Protein AF-A0A2V9UX05-F1 (afdb_monomer_lite)

Structure (mmCIF, N/CA/C/O backbone):
data_AF-A0A2V9UX05-F1
#
_entry.id   AF-A0A2V9UX05-F1
#
loop_
_atom_site.group_PDB
_atom_site.id
_atom_site.type_symbol
_atom_site.label_atom_id
_atom_site.label_alt_id
_atom_site.label_comp_id
_atom_site.label_asym_id
_atom_site.label_entity_id
_atom_site.label_seq_id
_atom_site.pdbx_PDB_ins_code
_atom_site.Cartn_x
_atom_site.Cartn_y
_atom_site.Cartn_z
_atom_site.occupancy
_atom_site.B_iso_or_equiv
_atom_site.auth_seq_id
_atom_site.auth_comp_id
_atom_site.auth_asym_id
_atom_site.auth_atom_id
_atom_site.pdbx_PDB_model_num
ATOM 1 N N . ASP A 1 1 ? 8.427 -9.675 12.389 1.00 71.00 1 ASP A N 1
ATOM 2 C CA . ASP A 1 1 ? 7.830 -9.030 11.199 1.00 71.00 1 ASP A CA 1
ATOM 3 C C . ASP A 1 1 ? 8.802 -8.507 10.162 1.00 71.00 1 ASP A C 1
ATOM 5 O O . ASP A 1 1 ? 8.546 -8.713 8.982 1.00 71.00 1 ASP A O 1
ATOM 9 N N . LEU A 1 2 ? 9.871 -7.810 10.549 1.00 79.50 2 LEU A N 1
ATOM 10 C CA . LEU A 1 2 ? 10.832 -7.253 9.591 1.00 79.50 2 LEU A CA 1
ATOM 11 C C . LEU A 1 2 ? 11.904 -8.289 9.193 1.00 79.50 2 LEU A C 1
ATOM 13 O O . LEU A 1 2 ? 12.107 -9.267 9.906 1.00 79.50 2 LEU A O 1
ATOM 17 N N . ASN A 1 3 ? 12.589 -8.047 8.068 1.00 83.69 3 ASN A N 1
ATOM 18 C CA . ASN A 1 3 ? 13.625 -8.914 7.472 1.00 83.69 3 ASN A CA 1
ATOM 19 C C . ASN A 1 3 ? 13.139 -10.283 6.947 1.00 83.69 3 ASN A C 1
ATOM 21 O O . ASN A 1 3 ? 13.855 -11.278 6.970 1.00 83.69 3 ASN A O 1
ATOM 25 N N . GLN A 1 4 ? 11.907 -10.320 6.449 1.00 87.81 4 GLN A N 1
ATOM 26 C CA . GLN A 1 4 ? 11.309 -11.465 5.764 1.00 87.81 4 GLN A CA 1
ATOM 27 C C . GLN A 1 4 ? 10.379 -10.955 4.653 1.00 87.81 4 GLN A C 1
ATOM 29 O O . GLN A 1 4 ? 10.029 -9.767 4.648 1.00 87.81 4 GLN A O 1
ATOM 34 N N . PRO A 1 5 ? 9.951 -11.804 3.705 1.00 87.12 5 PRO A N 1
ATOM 35 C CA . PRO A 1 5 ? 8.986 -11.394 2.694 1.00 87.12 5 PRO A CA 1
ATOM 36 C C . PRO A 1 5 ? 7.691 -10.887 3.341 1.00 87.12 5 PRO A C 1
ATOM 38 O O . PRO A 1 5 ? 7.066 -11.590 4.131 1.00 87.12 5 PRO A O 1
ATOM 41 N N . TRP A 1 6 ? 7.249 -9.681 2.971 1.00 84.31 6 TRP A N 1
ATOM 42 C CA . TRP A 1 6 ? 6.080 -9.031 3.586 1.00 84.31 6 TRP A CA 1
ATOM 43 C C . TRP A 1 6 ? 4.788 -9.859 3.475 1.00 84.31 6 TRP A C 1
ATOM 45 O O . TRP A 1 6 ? 3.931 -9.807 4.347 1.00 84.31 6 TRP A O 1
ATOM 55 N N . GLY A 1 7 ? 4.648 -10.660 2.413 1.00 84.12 7 GLY A N 1
ATOM 56 C CA . GLY A 1 7 ? 3.507 -11.565 2.230 1.00 84.12 7 GLY A CA 1
ATOM 57 C C . GLY A 1 7 ? 3.510 -12.805 3.133 1.00 84.12 7 GLY A C 1
ATOM 58 O O . GLY A 1 7 ? 2.524 -13.528 3.136 1.00 84.12 7 GLY A O 1
ATOM 59 N N . SER A 1 8 ? 4.600 -13.057 3.860 1.00 88.62 8 SER A N 1
ATOM 60 C CA . SER A 1 8 ? 4.769 -14.195 4.776 1.00 88.62 8 SER A CA 1
ATOM 61 C C . SER A 1 8 ? 4.820 -13.766 6.247 1.00 88.62 8 SER A C 1
ATOM 63 O O . SER A 1 8 ? 5.025 -14.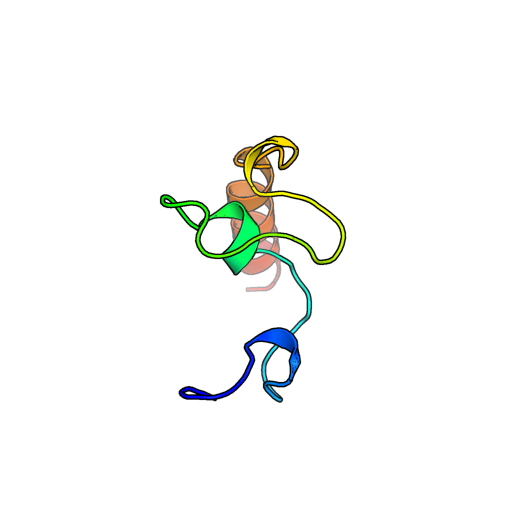603 7.117 1.00 88.62 8 SER A O 1
ATOM 65 N N . SER A 1 9 ? 4.675 -12.469 6.531 1.00 91.94 9 SER A N 1
ATOM 66 C CA . SER A 1 9 ? 4.595 -11.942 7.895 1.00 91.94 9 SER A CA 1
ATOM 67 C C . SER A 1 9 ? 3.274 -12.360 8.550 1.00 91.94 9 SER A C 1
ATOM 69 O O . SER A 1 9 ? 2.219 -12.264 7.926 1.00 91.94 9 SER A O 1
ATOM 71 N N . GLU A 1 10 ? 3.325 -12.781 9.815 1.00 93.00 10 GLU A N 1
ATOM 72 C CA . GLU A 1 10 ? 2.142 -13.206 10.582 1.00 93.00 10 GLU A CA 1
ATOM 73 C C . GLU A 1 10 ? 1.137 -12.069 10.807 1.00 93.00 10 GLU A C 1
ATOM 75 O O . GLU A 1 10 ? -0.062 -12.310 10.919 1.00 93.00 10 GLU A O 1
ATOM 80 N N . THR A 1 11 ? 1.602 -10.818 10.832 1.00 90.69 11 THR A N 1
ATOM 81 C CA . THR A 1 11 ? 0.733 -9.640 10.975 1.00 90.69 11 THR A CA 1
ATOM 82 C C . THR A 1 11 ? 0.256 -9.084 9.634 1.00 90.69 11 THR A C 1
ATOM 84 O O . THR A 1 11 ? -0.528 -8.128 9.591 1.00 90.69 11 THR A O 1
ATOM 87 N N . CYS A 1 12 ? 0.694 -9.665 8.514 1.00 90.44 12 CYS A N 1
ATOM 88 C CA . CYS A 1 12 ? 0.241 -9.256 7.197 1.00 90.44 12 CYS A CA 1
ATOM 89 C C . CYS A 1 12 ? -1.234 -9.623 7.005 1.00 90.44 12 CYS A C 1
ATOM 91 O O . CYS A 1 12 ? -1.609 -10.786 6.919 1.00 90.44 12 CYS A O 1
ATOM 93 N N . THR A 1 13 ? -2.083 -8.609 6.858 1.00 89.06 13 THR A N 1
ATOM 94 C CA . THR A 1 13 ? -3.529 -8.797 6.659 1.00 89.06 13 THR A CA 1
ATOM 95 C C . THR A 1 13 ? -3.930 -8.999 5.198 1.00 89.06 13 THR A C 1
ATOM 97 O O . THR A 1 13 ? -5.115 -9.074 4.888 1.00 89.06 13 THR A O 1
ATOM 100 N N . GLY A 1 14 ? -2.974 -8.976 4.264 1.00 88.19 14 GLY A N 1
ATOM 101 C CA . GLY A 1 14 ? -3.263 -9.012 2.827 1.00 88.19 14 GLY A CA 1
ATOM 102 C C . GLY A 1 14 ? -3.990 -7.771 2.283 1.00 88.19 14 GLY A C 1
ATOM 103 O O . GLY A 1 14 ? -4.351 -7.745 1.113 1.00 88.19 14 GLY A O 1
ATOM 104 N N . CYS A 1 15 ? -4.167 -6.708 3.080 1.00 87.81 15 CYS A N 1
ATOM 105 C CA . CYS A 1 15 ? -4.976 -5.537 2.706 1.00 87.81 15 CYS A CA 1
ATOM 106 C C . CYS A 1 15 ? -4.425 -4.676 1.550 1.00 87.81 15 CYS A C 1
ATOM 108 O O . CYS A 1 15 ? -5.080 -3.725 1.129 1.00 87.81 15 CYS A O 1
ATOM 110 N N . GLY A 1 16 ? -3.197 -4.918 1.081 1.00 88.44 16 GLY A N 1
ATOM 111 C CA .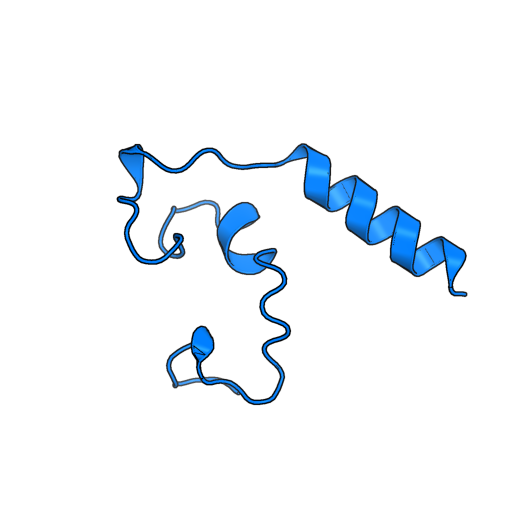 GLY A 1 16 ? -2.604 -4.190 -0.050 1.00 88.44 16 GLY A CA 1
ATOM 112 C C . GLY A 1 16 ? -2.242 -2.719 0.212 1.00 88.44 16 GLY A C 1
ATOM 113 O O . GLY A 1 16 ? -1.697 -2.055 -0.671 1.00 88.44 16 GLY A O 1
ATOM 114 N N . LYS A 1 17 ? -2.466 -2.186 1.424 1.00 89.12 17 LYS A N 1
ATOM 115 C CA . LYS A 1 17 ? -2.173 -0.779 1.765 1.00 89.12 17 LYS A CA 1
ATOM 116 C C . LYS A 1 17 ? -0.717 -0.395 1.477 1.00 89.12 17 LYS A C 1
ATOM 118 O O . LYS A 1 17 ? -0.472 0.657 0.893 1.00 89.12 17 LYS A O 1
ATOM 123 N N . CYS A 1 18 ? 0.242 -1.246 1.855 1.00 89.81 18 CYS A N 1
ATOM 124 C CA . CYS A 1 18 ? 1.674 -1.012 1.633 1.00 89.81 18 CYS A CA 1
ATOM 125 C C . CYS A 1 18 ? 2.019 -0.895 0.139 1.00 89.81 18 CYS A C 1
ATOM 127 O O . CYS A 1 18 ? 2.772 -0.010 -0.261 1.00 89.81 18 CYS A O 1
ATOM 129 N N . VAL A 1 19 ? 1.397 -1.728 -0.694 1.00 91.31 19 VAL A N 1
ATOM 130 C CA . VAL A 1 19 ? 1.551 -1.720 -2.149 1.00 91.31 19 VAL A CA 1
ATOM 131 C C . VAL A 1 19 ? 0.973 -0.427 -2.742 1.00 91.31 19 VAL A C 1
ATOM 133 O O . VAL A 1 19 ? 1.640 0.237 -3.537 1.00 91.31 19 VAL A O 1
ATOM 136 N N . HIS A 1 20 ? -0.216 0.010 -2.320 1.00 90.31 20 HIS A N 1
ATOM 137 C CA . HIS A 1 20 ? -0.841 1.229 -2.854 1.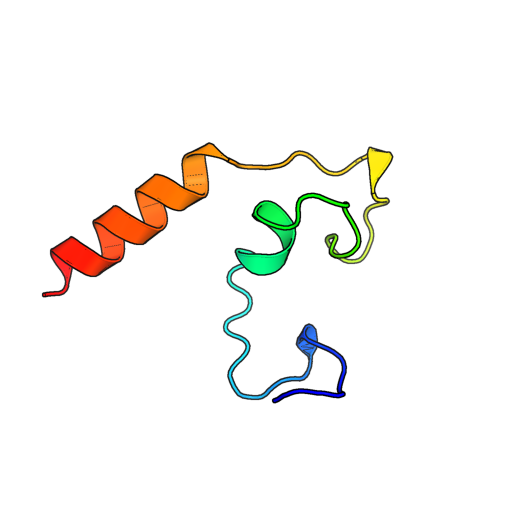00 90.31 20 HIS A CA 1
ATOM 138 C C . HIS A 1 20 ? -0.237 2.546 -2.339 1.00 90.31 20 HIS A C 1
ATOM 140 O O . HIS A 1 20 ? -0.307 3.543 -3.057 1.00 90.31 20 HIS A O 1
ATOM 146 N N . VAL A 1 21 ? 0.374 2.566 -1.149 1.00 90.25 21 VAL A N 1
ATOM 147 C CA . VAL A 1 21 ? 1.027 3.768 -0.593 1.00 90.25 21 VAL A CA 1
ATOM 148 C C . VAL A 1 21 ? 2.497 3.903 -1.004 1.00 90.25 21 VAL A C 1
ATOM 150 O O . VAL A 1 21 ? 3.047 4.995 -0.916 1.00 90.25 21 VAL A O 1
ATOM 153 N N . CYS A 1 22 ? 3.144 2.821 -1.462 1.00 90.62 22 CYS A N 1
ATOM 154 C CA . CYS A 1 22 ? 4.566 2.829 -1.811 1.00 90.62 22 CYS A CA 1
ATOM 155 C C . CYS A 1 22 ? 4.870 3.866 -2.917 1.00 90.62 22 CYS A C 1
ATOM 157 O O . CYS A 1 22 ? 4.411 3.680 -4.052 1.00 90.62 22 CYS A O 1
ATOM 159 N N . PRO A 1 23 ? 5.655 4.924 -2.620 1.00 88.38 23 PRO A N 1
ATOM 160 C CA . PRO A 1 23 ? 5.885 6.028 -3.551 1.00 88.38 23 PRO A CA 1
ATOM 161 C C . PRO A 1 23 ? 6.859 5.663 -4.674 1.00 88.38 23 PRO A C 1
ATOM 163 O O . PRO A 1 23 ? 6.748 6.192 -5.774 1.00 88.38 23 PRO A O 1
ATOM 166 N N . THR A 1 24 ? 7.792 4.745 -4.411 1.00 91.25 24 THR A N 1
ATOM 167 C CA . THR A 1 24 ? 8.835 4.329 -5.361 1.00 91.25 24 THR A CA 1
ATOM 168 C C . THR A 1 24 ? 8.402 3.186 -6.273 1.00 91.25 24 THR A C 1
ATOM 170 O O . THR A 1 24 ? 9.079 2.897 -7.251 1.00 91.25 24 THR A O 1
ATOM 173 N N . GLY A 1 25 ? 7.308 2.492 -5.943 1.00 89.44 25 GLY A N 1
ATOM 174 C CA . GLY A 1 25 ? 6.922 1.264 -6.641 1.00 89.44 25 GLY A CA 1
ATOM 175 C C . GLY A 1 25 ? 7.764 0.038 -6.272 1.00 89.44 25 GLY A C 1
ATOM 176 O O . GLY A 1 25 ? 7.614 -0.993 -6.916 1.00 89.44 25 GLY A O 1
ATOM 177 N N . ALA A 1 26 ? 8.588 0.106 -5.218 1.00 91.00 26 ALA A N 1
ATOM 178 C CA . ALA A 1 26 ? 9.327 -1.053 -4.702 1.00 91.00 26 ALA A CA 1
ATOM 179 C C . ALA A 1 26 ? 8.401 -2.204 -4.258 1.00 91.00 26 ALA A C 1
ATOM 181 O O . ALA A 1 26 ? 8.791 -3.367 -4.292 1.00 91.00 26 ALA A O 1
ATOM 182 N N . LEU A 1 27 ? 7.166 -1.876 -3.859 1.00 90.56 27 LEU A N 1
ATOM 183 C CA . LEU A 1 27 ? 6.103 -2.837 -3.582 1.00 90.56 27 LEU A CA 1
ATOM 184 C C . LEU A 1 27 ? 5.029 -2.773 -4.673 1.00 90.56 27 LEU A C 1
ATOM 186 O O . LEU A 1 27 ? 4.459 -1.708 -4.943 1.00 90.56 27 LEU A O 1
ATOM 190 N N . PHE A 1 28 ? 4.727 -3.936 -5.243 1.00 90.69 28 PHE A N 1
ATOM 191 C CA . PHE A 1 28 ? 3.720 -4.149 -6.279 1.00 90.69 28 PHE A CA 1
ATOM 192 C C . PHE A 1 28 ? 3.042 -5.517 -6.101 1.00 90.69 28 PHE A C 1
ATOM 194 O O . PHE A 1 28 ? 3.523 -6.377 -5.361 1.00 90.69 28 PHE A O 1
ATOM 201 N N . GLU A 1 29 ? 1.881 -5.698 -6.729 1.00 89.31 29 GLU A N 1
ATOM 202 C CA . GLU A 1 29 ? 1.130 -6.957 -6.669 1.00 89.31 29 GLU A CA 1
ATOM 203 C C . GLU A 1 29 ? 1.865 -8.069 -7.428 1.00 89.31 29 GLU A C 1
ATOM 205 O O . GLU A 1 29 ? 2.387 -7.850 -8.521 1.00 89.31 29 GLU A O 1
ATOM 210 N N . LYS A 1 30 ? 1.878 -9.288 -6.875 1.00 87.19 30 LYS A N 1
ATOM 211 C CA . LYS A 1 30 ? 2.450 -10.448 -7.572 1.00 87.19 30 LYS A CA 1
ATOM 212 C C . LYS A 1 30 ? 1.729 -10.666 -8.905 1.00 87.19 30 LYS A C 1
ATOM 214 O O . LYS A 1 30 ? 0.504 -10.627 -8.958 1.00 87.19 30 LYS A O 1
ATOM 219 N N . GLY A 1 31 ? 2.495 -10.926 -9.962 1.00 89.00 31 GLY A N 1
ATOM 220 C CA . GLY A 1 31 ? 1.954 -11.121 -11.309 1.00 89.00 31 GLY A CA 1
ATOM 221 C C . GLY A 1 31 ? 1.642 -9.826 -12.065 1.00 89.00 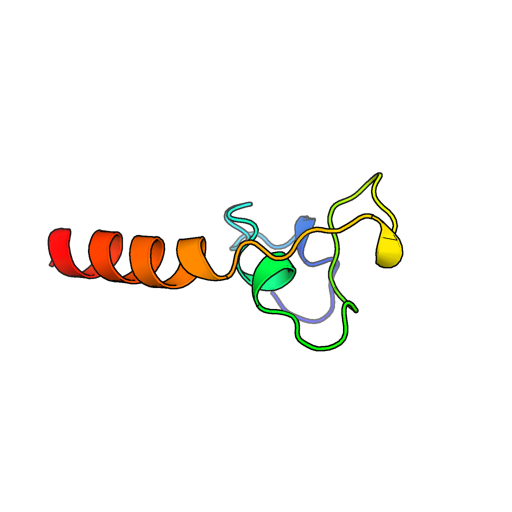31 GLY A C 1
ATOM 222 O O . GLY A 1 31 ? 1.162 -9.903 -13.189 1.00 89.00 31 GLY A O 1
ATOM 223 N N . ARG A 1 32 ? 1.935 -8.653 -11.490 1.00 88.00 32 ARG A N 1
ATOM 224 C CA . ARG A 1 32 ? 1.944 -7.370 -12.203 1.00 88.00 32 ARG A CA 1
ATOM 225 C C . ARG A 1 32 ? 3.352 -6.798 -12.210 1.00 88.00 32 ARG A C 1
ATOM 227 O O . ARG A 1 32 ? 4.083 -6.939 -11.232 1.00 88.00 32 ARG A O 1
ATOM 234 N N . SER A 1 33 ? 3.732 -6.119 -13.280 1.00 90.00 33 SER A N 1
ATOM 235 C CA . SER A 1 33 ? 4.908 -5.253 -13.262 1.00 90.00 33 SER A CA 1
ATOM 236 C C . SER A 1 33 ? 4.595 -3.931 -12.558 1.00 90.00 33 SER A C 1
ATOM 238 O O . SER A 1 33 ? 3.438 -3.526 -12.410 1.00 90.00 33 SER A O 1
ATOM 240 N N . VAL A 1 34 ? 5.647 -3.215 -12.158 1.00 88.75 34 VAL A N 1
ATOM 241 C CA . VAL A 1 34 ? 5.516 -1.866 -11.588 1.00 88.75 34 VAL A CA 1
ATOM 242 C C . VAL A 1 34 ? 4.795 -0.920 -12.560 1.00 88.75 34 VAL A C 1
ATOM 244 O O . VAL A 1 34 ? 3.990 -0.103 -12.122 1.00 88.75 34 VAL A O 1
ATOM 247 N N . ALA A 1 35 ? 5.036 -1.058 -13.870 1.00 88.50 35 ALA A N 1
ATOM 248 C CA . ALA A 1 35 ? 4.453 -0.203 -14.906 1.00 88.50 35 ALA A CA 1
ATOM 249 C C . ALA A 1 35 ? 2.945 -0.436 -15.116 1.00 88.50 35 ALA A C 1
ATOM 251 O O . ALA A 1 35 ? 2.209 0.501 -15.408 1.00 88.50 35 ALA A O 1
ATOM 252 N N . GLU A 1 36 ? 2.467 -1.666 -14.928 1.00 88.38 36 GLU A N 1
ATOM 253 C CA . GLU A 1 36 ? 1.045 -2.028 -15.066 1.00 88.38 36 GLU A CA 1
ATOM 254 C C . GLU A 1 36 ? 0.213 -1.676 -13.822 1.00 88.38 36 GLU A C 1
ATOM 256 O O . GLU A 1 36 ? -1.012 -1.848 -13.791 1.00 88.38 36 GLU A O 1
ATOM 261 N N . MET A 1 37 ? 0.868 -1.240 -12.747 1.00 87.00 37 MET A N 1
ATOM 262 C CA . MET A 1 37 ? 0.232 -1.092 -11.452 1.00 87.00 37 MET A CA 1
ATOM 263 C C . MET A 1 37 ? -0.471 0.267 -11.305 1.00 87.00 37 MET A C 1
ATOM 265 O O . MET A 1 37 ? 0.161 1.311 -11.156 1.00 87.00 37 MET A O 1
ATOM 269 N N . LEU A 1 38 ? -1.803 0.251 -11.213 1.00 86.50 38 LEU A N 1
ATOM 270 C CA . LEU A 1 38 ? -2.592 1.443 -10.891 1.00 86.50 38 LEU A CA 1
ATOM 271 C C . LEU A 1 38 ? -2.667 1.661 -9.370 1.00 86.50 38 LEU A C 1
ATOM 273 O O . LEU A 1 38 ? -3.176 0.825 -8.618 1.00 86.50 38 LEU A O 1
ATOM 277 N N . LYS A 1 39 ? -2.174 2.809 -8.888 1.00 86.62 39 LYS A N 1
ATOM 278 C CA . LYS A 1 39 ? -2.223 3.174 -7.461 1.00 86.62 39 LYS A CA 1
ATOM 279 C C . LYS A 1 39 ? -3.625 3.664 -7.076 1.00 86.62 39 LYS A C 1
ATOM 281 O O . LYS A 1 39 ? -4.046 4.750 -7.472 1.00 86.62 39 LYS A O 1
ATOM 286 N N . ARG A 1 40 ? -4.328 2.908 -6.227 1.00 84.50 40 ARG A N 1
ATOM 287 C CA . ARG A 1 40 ? -5.651 3.277 -5.692 1.00 84.50 40 ARG A CA 1
ATOM 288 C C . ARG A 1 40 ? -5.541 4.284 -4.542 1.00 84.50 40 ARG A C 1
ATOM 290 O O . ARG A 1 40 ? -5.797 3.956 -3.389 1.00 84.50 40 ARG A O 1
ATOM 297 N N . ARG A 1 41 ? -5.157 5.529 -4.837 1.00 78.31 41 ARG A N 1
ATOM 298 C CA . ARG A 1 41 ? -4.955 6.571 -3.805 1.00 78.31 41 ARG A CA 1
ATOM 299 C C . ARG A 1 41 ? -6.224 6.885 -2.998 1.00 78.31 41 ARG A C 1
ATOM 301 O O . ARG A 1 41 ? -6.136 7.111 -1.798 1.00 78.31 41 ARG A O 1
ATOM 308 N N . GLN A 1 42 ? -7.394 6.817 -3.634 1.00 79.75 42 GLN A N 1
ATOM 309 C CA . GLN A 1 42 ? -8.698 7.069 -2.998 1.00 79.75 42 GLN A CA 1
ATOM 310 C C . GLN A 1 42 ? -9.136 5.970 -2.011 1.00 79.75 42 GLN A C 1
ATOM 312 O O . GLN A 1 42 ? -10.033 6.191 -1.207 1.00 79.75 42 GLN A O 1
ATOM 317 N N . PHE A 1 43 ? -8.484 4.804 -2.021 1.00 78.81 43 PHE A N 1
ATOM 318 C CA . PHE A 1 43 ? -8.770 3.723 -1.076 1.00 78.81 43 PHE A CA 1
ATOM 319 C C . PHE A 1 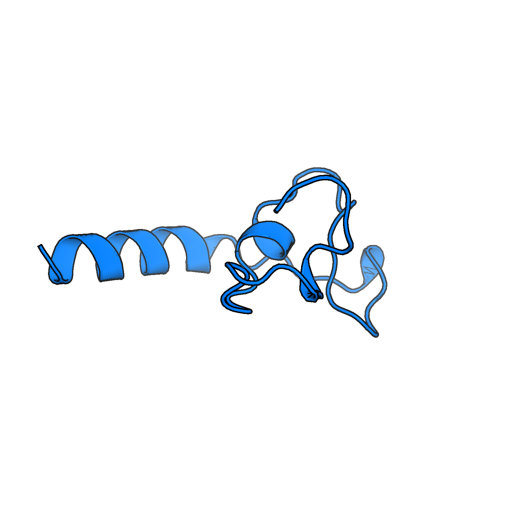43 ? -8.213 4.002 0.332 1.00 78.81 43 PHE A C 1
ATOM 321 O O . PHE A 1 43 ? -8.725 3.474 1.313 1.00 78.81 43 PHE A O 1
ATOM 328 N N . LEU A 1 44 ? -7.182 4.848 0.460 1.00 78.25 44 LEU A N 1
ATOM 329 C CA . LEU A 1 44 ? -6.583 5.159 1.762 1.00 78.25 44 LEU A CA 1
ATOM 330 C C . LEU A 1 44 ? -7.520 5.979 2.670 1.00 78.25 44 LEU A C 1
ATOM 332 O O . LEU A 1 44 ? -7.685 5.562 3.814 1.00 78.25 44 LEU A O 1
ATOM 336 N N . PRO A 1 45 ? -8.180 7.060 2.196 1.00 83.94 45 PRO A N 1
ATOM 337 C CA . PRO A 1 45 ? -9.216 7.743 2.974 1.00 83.94 45 PRO A CA 1
ATOM 338 C C . PRO A 1 45 ? -10.339 6.808 3.432 1.00 83.94 45 PRO A C 1
ATOM 340 O O . PRO A 1 45 ? -10.740 6.860 4.587 1.00 83.94 45 PRO A O 1
ATOM 343 N N . TYR A 1 46 ? -10.788 5.898 2.560 1.00 82.75 46 TYR A N 1
ATOM 344 C CA . TYR A 1 46 ? -11.820 4.915 2.899 1.00 82.75 46 TYR A CA 1
ATOM 345 C C . TYR A 1 46 ? -11.407 4.007 4.068 1.00 82.75 46 TYR A C 1
ATOM 347 O O . TYR A 1 46 ? -12.184 3.785 4.990 1.00 82.75 46 TYR A O 1
ATOM 355 N N . LEU A 1 47 ? -10.159 3.526 4.078 1.00 78.31 47 LEU A N 1
ATOM 356 C CA . LEU A 1 47 ? -9.644 2.721 5.188 1.00 78.31 47 LEU A CA 1
ATOM 357 C C . LEU A 1 47 ? -9.540 3.496 6.509 1.00 78.31 47 LEU A C 1
ATOM 359 O O . LEU A 1 47 ? -9.642 2.873 7.565 1.00 78.31 47 LEU A O 1
ATOM 363 N N . THR A 1 48 ? -9.290 4.807 6.461 1.00 84.00 48 THR A N 1
ATOM 364 C CA . THR A 1 48 ? -9.291 5.665 7.655 1.00 84.00 48 THR A CA 1
ATOM 365 C C . THR A 1 48 ? -10.708 5.819 8.203 1.00 84.00 48 THR A C 1
ATOM 367 O O . THR A 1 48 ? -10.913 5.526 9.376 1.00 84.00 48 THR A O 1
ATOM 370 N N . LEU A 1 49 ? -11.686 6.136 7.344 1.00 86.12 49 LEU A N 1
ATOM 371 C CA . LEU A 1 49 ? -13.103 6.232 7.727 1.00 86.12 49 LEU A CA 1
ATOM 372 C C . LEU A 1 49 ? -13.593 4.943 8.409 1.00 86.12 49 LEU A C 1
ATOM 374 O O . LEU A 1 49 ? -14.136 4.977 9.505 1.00 86.12 49 LEU A O 1
ATOM 378 N N . MET A 1 50 ? -13.286 3.777 7.830 1.00 81.25 50 MET A N 1
ATOM 379 C CA . MET A 1 50 ? -13.663 2.470 8.399 1.00 81.25 50 MET A CA 1
ATOM 380 C C . MET A 1 50 ? -12.986 2.125 9.741 1.00 81.25 50 MET A C 1
ATOM 382 O O . MET A 1 50 ? -13.296 1.092 10.348 1.00 81.25 50 MET A O 1
ATOM 386 N N . ARG A 1 51 ? -11.958 2.867 10.162 1.00 81.94 51 ARG A N 1
ATOM 387 C CA . ARG A 1 51 ? -11.358 2.719 11.498 1.00 81.94 51 ARG A CA 1
ATOM 388 C C . ARG A 1 51 ? -12.073 3.609 12.502 1.00 81.94 51 ARG A C 1
ATOM 390 O O . ARG A 1 51 ? -12.407 3.106 13.562 1.00 81.94 51 ARG A O 1
ATOM 397 N N . GLU A 1 52 ? -12.344 4.854 12.124 1.00 87.31 52 GLU A N 1
ATOM 398 C CA . GLU A 1 52 ? -13.071 5.830 12.944 1.00 87.31 52 GLU A CA 1
ATOM 399 C C . GLU A 1 52 ? -14.500 5.357 13.257 1.00 87.31 52 GLU A C 1
ATOM 401 O O . GLU A 1 52 ? -14.950 5.495 14.381 1.00 87.31 52 GLU A O 1
ATOM 406 N N . GLU A 1 53 ? -15.191 4.704 12.316 1.00 81.56 53 GLU A N 1
ATOM 407 C CA . GLU A 1 53 ? -16.534 4.130 12.547 1.00 81.56 53 GLU A CA 1
ATOM 408 C C . 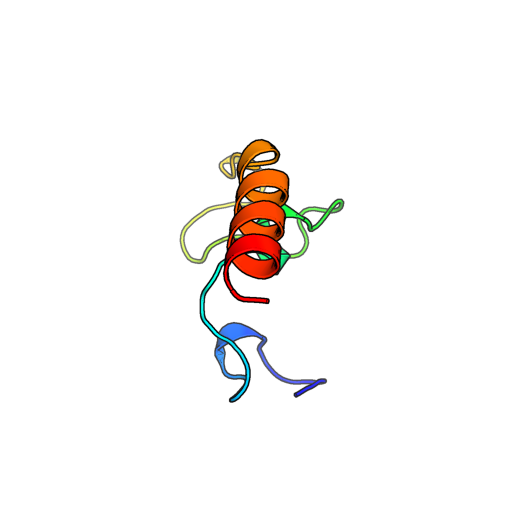GLU A 1 53 ? -16.563 2.929 13.517 1.00 81.56 53 GLU A C 1
ATOM 410 O O . GLU A 1 53 ? -17.639 2.465 13.895 1.00 81.56 53 GLU A O 1
ATOM 415 N N . ARG A 1 54 ? -15.399 2.364 13.866 1.00 69.69 54 ARG A N 1
ATOM 416 C CA . ARG A 1 54 ? -15.270 1.237 14.810 1.00 69.69 54 ARG A CA 1
ATOM 417 C C . ARG A 1 54 ? -14.855 1.665 16.218 1.00 69.69 54 ARG A C 1
ATOM 419 O O . ARG A 1 54 ? -14.788 0.792 17.085 1.00 69.69 54 ARG A O 1
ATOM 426 N N . GLU A 1 55 ? -14.544 2.943 16.412 1.00 55.75 55 GLU A N 1
ATOM 427 C CA . GLU A 1 55 ? -14.290 3.574 17.714 1.00 55.75 55 GLU A CA 1
ATOM 428 C C . GLU A 1 55 ? -15.582 4.191 18.268 1.00 55.75 55 GLU A C 1
ATOM 430 O O . GLU A 1 55 ? -15.756 4.131 19.506 1.00 55.75 55 GLU A O 1
#

pLDDT: mean 85.64, std 6.4, range [55.75, 93.0]

Secondary structure (DSSP, 8-state):
--SS-GGG-TT-----HHHHH-SSS-S--TTS-STT----TTHHHHHHHHHHTT-

Radius of gyration: 12.81 Å; chains: 1; bounding box: 30×22×33 Å

Foldseek 3Di:
DPPDPLVPDPPNPVPCPCCLPPPVNPHHDPPDDSVRDDRPPVVVVVVVVVVVVVD

Sequence (55 aa):
DLNQPWGSSETCTGCGKCVHVCPTGALFEKGRSVAEMLKRRQFLPYLTLMREERE